Protein AF-A0A8S9J6I0-F1 (afdb_monomer_lite)

pLDDT: mean 76.06, std 12.04, range [51.28, 91.94]

Organism: Brassica cretica (NCBI:txid69181)

Sequence (163 aa):
MEDELRVRLNDHQPSKIFPVKPKSTPKPLSKPETPDSRYWSSFKPHSIPNLVSSISAVAFSPIHPHSFAVAHSTTVSLFSSNTLTASRRFSFKDVVSSVSFRSDGAIGLSLGVLNLAIVIPQMVVSLGAGQFDSWFGGGNLPGFVVGAIAAAISGVVAITVLP

Radius of gyration: 38.57 Å; chains: 1; bounding box: 70×35×134 Å

Secondary structure (DSSP, 8-state):
-HHHHHHHHHS--------PPPP-PPPPSS----HHHHHHHHPPP-PPTT--S-EEEEEE-SSTT--EEEEETTEEEEE-TTT--EEEEEE-SS---EEEE-TTSPEEEE--HHHHHHHHHHHHHHHHHHHHHHHHTTSSHHHHHHHHHHHHHHHHHHHHH--

Structure (mmCIF, N/CA/C/O backbone):
data_AF-A0A8S9J6I0-F1
#
_entry.id   AF-A0A8S9J6I0-F1
#
loop_
_atom_site.group_PDB
_atom_site.id
_atom_site.type_symbol
_atom_site.label_atom_id
_atom_site.label_alt_id
_atom_site.label_comp_id
_atom_site.label_asym_id
_atom_site.label_entity_id
_atom_site.label_seq_id
_atom_site.pdbx_PDB_ins_code
_atom_site.Cartn_x
_atom_site.Cartn_y
_atom_site.Cartn_z
_atom_site.occupancy
_atom_site.B_iso_or_equiv
_atom_site.auth_seq_id
_atom_site.auth_comp_id
_atom_site.auth_asym_id
_atom_site.auth_atom_id
_atom_site.pdbx_PDB_model_num
ATOM 1 N N . MET A 1 1 ? -43.073 6.752 74.511 1.00 60.06 1 MET A N 1
ATOM 2 C CA . MET A 1 1 ? -43.844 6.494 73.262 1.00 60.06 1 MET A CA 1
ATOM 3 C C . MET A 1 1 ? -42.986 6.775 72.023 1.00 60.06 1 MET A C 1
ATOM 5 O O . MET A 1 1 ? -43.210 6.191 70.970 1.00 60.06 1 MET A O 1
ATOM 9 N N . GLU A 1 2 ? -41.956 7.612 72.160 1.00 62.38 2 GLU A N 1
ATOM 10 C CA . GLU A 1 2 ? -40.991 7.958 71.108 1.00 62.38 2 GLU A CA 1
ATOM 11 C C . GLU A 1 2 ? -40.064 6.817 70.653 1.00 62.38 2 GLU A C 1
ATOM 13 O O . GLU A 1 2 ? -39.687 6.783 69.483 1.00 62.38 2 GLU A O 1
ATOM 18 N N . ASP A 1 3 ? -39.720 5.861 71.519 1.00 61.09 3 ASP A N 1
ATOM 19 C CA . ASP A 1 3 ? -38.789 4.786 71.138 1.00 61.09 3 ASP A CA 1
ATOM 20 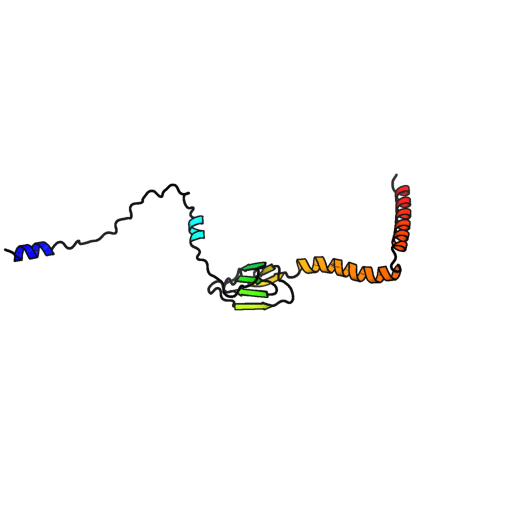C C . ASP A 1 3 ? -39.434 3.712 70.250 1.00 61.09 3 ASP A C 1
ATOM 22 O O . ASP A 1 3 ? -38.767 3.133 69.396 1.00 61.09 3 ASP A O 1
ATOM 26 N N . GLU A 1 4 ? -40.751 3.516 70.351 1.00 62.62 4 GLU A N 1
ATOM 27 C CA . GLU A 1 4 ? -41.489 2.616 69.457 1.00 62.62 4 GLU A CA 1
ATOM 28 C C . GLU A 1 4 ? -41.617 3.213 68.043 1.00 62.62 4 GLU A C 1
ATOM 30 O O . GLU A 1 4 ? -41.491 2.506 67.042 1.00 62.62 4 GLU A O 1
ATOM 35 N N . LEU A 1 5 ? -41.769 4.540 67.947 1.00 60.53 5 LEU A N 1
ATOM 36 C CA . LEU A 1 5 ? -41.792 5.265 66.671 1.00 60.53 5 LEU A CA 1
ATOM 37 C C . LEU A 1 5 ? -40.426 5.247 65.967 1.00 60.53 5 LEU A C 1
ATOM 39 O O . LEU A 1 5 ? -40.372 5.190 64.738 1.00 60.53 5 LEU A O 1
ATOM 43 N N . ARG A 1 6 ? -39.322 5.234 66.726 1.00 60.72 6 ARG A N 1
ATOM 44 C CA . ARG A 1 6 ? -37.958 5.118 66.179 1.00 60.72 6 ARG A CA 1
ATOM 45 C C . ARG A 1 6 ? -37.671 3.742 65.579 1.00 60.72 6 ARG A C 1
ATOM 47 O O . ARG A 1 6 ? -36.999 3.670 64.554 1.00 60.72 6 ARG A O 1
ATOM 54 N N . VAL A 1 7 ? -38.209 2.671 66.166 1.00 61.06 7 VAL A N 1
ATOM 55 C CA . VAL A 1 7 ? -38.071 1.302 65.632 1.00 61.06 7 VAL A CA 1
ATOM 56 C C . VAL A 1 7 ? -38.845 1.151 64.318 1.00 61.06 7 VAL A C 1
ATOM 58 O O . VAL A 1 7 ? -38.299 0.658 63.335 1.00 61.06 7 VAL A O 1
ATOM 61 N N . ARG A 1 8 ? -40.077 1.678 64.244 1.00 58.12 8 ARG A N 1
ATOM 62 C CA . ARG A 1 8 ? -40.915 1.605 63.029 1.00 58.12 8 ARG A CA 1
ATOM 63 C C . ARG A 1 8 ? -40.351 2.382 61.836 1.00 58.12 8 ARG A C 1
ATOM 65 O O . ARG A 1 8 ? -40.623 2.010 60.696 1.00 58.12 8 ARG A O 1
ATOM 72 N N . LEU A 1 9 ? -39.574 3.439 62.083 1.00 59.88 9 LEU A N 1
ATOM 73 C CA . LEU A 1 9 ? -38.958 4.246 61.025 1.00 59.88 9 LEU A CA 1
ATOM 74 C C . LEU A 1 9 ? -37.734 3.559 60.387 1.00 59.88 9 LEU A C 1
ATOM 76 O O . LEU A 1 9 ? -37.388 3.873 59.251 1.00 59.88 9 LEU A O 1
ATOM 80 N N . ASN A 1 10 ? -37.095 2.614 61.086 1.00 58.09 10 ASN A N 1
ATOM 81 C CA . ASN A 1 10 ? -35.843 1.993 60.639 1.00 58.09 10 ASN A CA 1
ATOM 82 C C . ASN A 1 10 ? -36.027 0.659 59.886 1.00 58.09 10 ASN A C 1
ATOM 84 O O . ASN A 1 10 ? -35.068 0.150 59.310 1.00 58.09 10 ASN A O 1
ATOM 88 N N . ASP A 1 11 ? -37.247 0.114 59.844 1.00 58.25 11 ASP A N 1
ATOM 89 C CA . ASP A 1 11 ? -37.539 -1.217 59.282 1.00 58.25 11 ASP A CA 1
ATOM 90 C C . ASP A 1 11 ? -37.826 -1.244 57.768 1.00 58.25 11 ASP A C 1
ATOM 92 O O . ASP A 1 11 ? -37.974 -2.313 57.178 1.00 58.25 11 ASP A O 1
ATOM 96 N N . HIS A 1 12 ? -37.886 -0.092 57.095 1.00 58.50 12 HIS A N 1
ATOM 97 C CA . HIS A 1 12 ? -38.171 -0.030 55.655 1.00 58.50 12 HIS A CA 1
ATOM 98 C C . HIS A 1 12 ? -36.922 0.330 54.845 1.00 58.50 12 HIS A C 1
ATOM 100 O O . HIS A 1 12 ? -36.876 1.339 54.145 1.00 58.50 12 HIS A O 1
ATOM 106 N N . GLN A 1 13 ? -35.893 -0.517 54.920 1.00 62.72 13 GLN A N 1
ATOM 107 C CA . GLN A 1 13 ? -34.810 -0.494 53.936 1.00 62.72 13 GLN A CA 1
ATOM 108 C C . GLN A 1 13 ?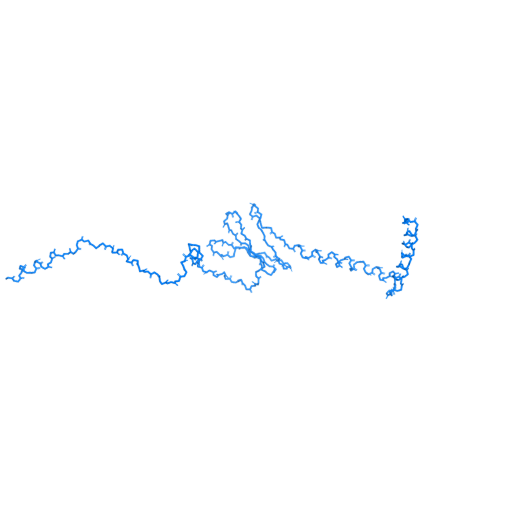 -35.334 -1.065 52.604 1.00 62.72 13 GLN A C 1
ATOM 110 O O . GLN A 1 13 ? -35.780 -2.216 52.577 1.00 62.72 13 GLN A O 1
ATOM 115 N N . PRO A 1 14 ? -35.311 -0.308 51.489 1.00 61.50 14 PRO A N 1
ATOM 116 C CA . PRO A 1 14 ? -35.784 -0.795 50.196 1.00 61.50 14 PRO A CA 1
ATOM 117 C C . PRO A 1 14 ? -34.921 -1.980 49.743 1.00 61.50 14 PRO A C 1
ATOM 119 O O . PRO A 1 14 ? -33.766 -1.831 49.352 1.00 61.50 14 PRO A O 1
ATOM 122 N N . SER A 1 15 ? -35.487 -3.184 49.815 1.00 66.81 15 SER A N 1
ATOM 123 C CA . SER A 1 15 ? -34.740 -4.446 49.814 1.00 66.81 15 SER A CA 1
ATOM 124 C C . SER A 1 15 ? -34.320 -4.969 48.439 1.00 66.81 15 SER A C 1
ATOM 126 O O . SER A 1 15 ? -33.809 -6.083 48.358 1.00 66.81 15 SER A O 1
ATOM 128 N N . LYS A 1 16 ? -34.486 -4.197 47.358 1.00 67.38 16 LYS A N 1
ATOM 129 C CA . LYS A 1 16 ? -33.889 -4.456 46.034 1.00 67.38 16 LYS A CA 1
ATOM 130 C C . LYS A 1 16 ? -34.104 -3.255 45.116 1.00 67.38 16 LYS A C 1
ATOM 132 O O . LYS A 1 16 ? -35.234 -2.913 44.779 1.00 67.38 16 LYS A O 1
ATOM 137 N N . ILE A 1 17 ? -33.008 -2.651 44.668 1.00 78.25 17 ILE A N 1
ATOM 138 C CA . ILE A 1 17 ? -33.014 -1.637 43.612 1.00 78.25 17 ILE A CA 1
ATOM 139 C C . ILE A 1 17 ? -32.885 -2.383 42.286 1.00 78.25 17 ILE A C 1
ATOM 141 O O . ILE A 1 17 ? -31.828 -2.927 41.970 1.00 78.25 17 ILE A O 1
ATOM 145 N N . PHE A 1 18 ? -33.971 -2.447 41.519 1.00 78.81 18 PHE A N 1
ATOM 146 C CA . PHE A 1 18 ? -33.933 -2.998 40.169 1.00 78.81 18 PHE A CA 1
ATOM 147 C C . PHE A 1 18 ? -33.597 -1.881 39.177 1.00 78.81 18 PHE A C 1
ATOM 149 O O . PHE A 1 18 ? -34.225 -0.820 39.235 1.00 78.81 18 PHE A O 1
ATOM 156 N N . PRO A 1 19 ? -32.644 -2.084 38.250 1.00 80.69 19 PRO A N 1
ATOM 157 C CA . PRO A 1 19 ? -32.372 -1.095 37.220 1.00 80.69 19 PRO A CA 1
ATOM 158 C C . PRO A 1 19 ? -33.618 -0.938 36.344 1.00 80.69 19 PRO A C 1
ATOM 160 O O . PRO A 1 19 ? -34.053 -1.870 35.664 1.00 80.69 19 PRO A O 1
ATOM 163 N N . VAL A 1 20 ? -34.212 0.253 36.379 1.00 79.62 20 VAL A N 1
ATOM 164 C CA . VAL A 1 20 ? -35.334 0.601 35.509 1.00 79.62 20 VAL A CA 1
ATOM 165 C C . VAL A 1 20 ? -34.813 0.619 34.078 1.00 79.62 20 VAL A C 1
ATOM 167 O O . VAL A 1 20 ? -33.870 1.347 33.763 1.00 79.62 20 VAL A O 1
ATOM 170 N N . LYS A 1 21 ? -35.409 -0.198 33.201 1.00 79.75 21 LYS A N 1
ATOM 171 C CA . LYS A 1 21 ? -35.056 -0.185 31.779 1.00 79.75 21 LYS A CA 1
ATOM 172 C C . LYS A 1 21 ? -35.288 1.230 31.234 1.00 79.75 21 LYS A C 1
ATOM 174 O O . LYS A 1 21 ? -36.393 1.751 31.408 1.00 79.75 21 LYS A O 1
ATOM 179 N N . PRO A 1 22 ? -34.291 1.847 30.577 1.00 75.44 22 PRO A N 1
ATOM 180 C CA . PRO A 1 22 ? -34.459 3.165 29.990 1.00 75.44 22 PRO A CA 1
ATOM 181 C C . PRO A 1 22 ? -35.653 3.149 29.038 1.00 75.44 22 PRO A C 1
ATOM 183 O O . PRO A 1 22 ? -35.737 2.306 28.141 1.00 75.44 22 PRO A O 1
ATOM 186 N N . LYS A 1 23 ? -36.599 4.062 29.252 1.00 68.50 23 LYS A N 1
ATOM 187 C CA . LYS A 1 23 ? -37.762 4.226 28.379 1.00 68.50 23 LYS A CA 1
ATOM 188 C C . LYS A 1 23 ? -37.255 4.656 27.000 1.00 68.50 23 LYS A C 1
ATOM 190 O O . LYS A 1 23 ? -36.593 5.686 26.901 1.00 68.50 23 LYS A O 1
ATOM 195 N N . SER A 1 24 ? -37.526 3.875 25.950 1.00 60.84 24 SER A N 1
ATOM 196 C CA . SER A 1 24 ? -37.103 4.230 24.592 1.00 60.84 24 SER A CA 1
ATOM 197 C C . SER A 1 24 ? -37.873 5.467 24.141 1.00 60.84 24 SER A C 1
ATOM 199 O O . SER A 1 24 ? -39.073 5.402 23.869 1.00 60.84 24 SER A O 1
ATOM 201 N N . THR A 1 25 ? -37.206 6.611 24.102 1.00 70.19 25 THR A N 1
ATOM 202 C CA . THR A 1 25 ? -37.773 7.822 23.520 1.00 70.19 25 THR A CA 1
ATOM 203 C C . THR A 1 25 ? -37.726 7.709 21.993 1.00 70.19 25 THR A C 1
ATOM 205 O O . THR A 1 25 ? -36.762 7.161 21.448 1.00 70.19 25 THR A O 1
ATOM 208 N N . PRO A 1 26 ? -38.761 8.177 21.274 1.00 56.03 26 PRO A N 1
ATOM 209 C CA . PRO A 1 26 ? -38.724 8.216 19.819 1.00 56.03 26 PRO A CA 1
ATOM 210 C C . PRO A 1 26 ? -37.563 9.118 19.387 1.00 56.03 26 PRO A C 1
ATOM 212 O O . PRO A 1 26 ? -37.515 10.298 19.737 1.00 56.03 26 PRO A O 1
ATOM 215 N N . LYS A 1 27 ? -36.592 8.542 18.669 1.00 60.81 27 LYS A N 1
ATOM 216 C CA . LYS A 1 27 ? -35.483 9.297 18.076 1.00 60.81 27 LYS A CA 1
ATOM 217 C C . LYS A 1 27 ? -36.116 10.308 17.100 1.00 60.81 27 LYS A C 1
ATOM 219 O O . LYS A 1 27 ? -36.978 9.896 16.319 1.00 60.81 27 LYS A O 1
ATOM 224 N N . PRO A 1 28 ? -35.767 11.609 17.156 1.00 60.91 28 PRO A N 1
ATOM 225 C CA . PRO A 1 28 ? -36.266 12.588 16.191 1.00 60.91 28 PRO A CA 1
ATOM 226 C C . PRO A 1 28 ? -35.952 12.106 14.774 1.00 60.91 28 PRO A C 1
ATOM 228 O O . PRO A 1 28 ? -35.016 11.327 14.605 1.00 60.91 28 PRO A O 1
ATOM 231 N N . LEU A 1 29 ? -36.741 12.553 13.792 1.00 61.25 29 LEU A N 1
ATOM 232 C CA . LEU A 1 29 ? -36.704 12.186 12.370 1.00 61.25 29 LEU A CA 1
ATOM 233 C C . LEU A 1 29 ? -35.356 12.543 11.702 1.00 61.25 29 LEU A C 1
ATOM 235 O O . LEU A 1 29 ? -35.273 13.369 10.802 1.00 61.25 29 LEU A O 1
ATOM 239 N N . SER A 1 30 ? -34.270 11.949 12.171 1.00 65.62 30 SER A N 1
ATOM 240 C CA . SER A 1 30 ? -32.989 11.859 11.504 1.00 65.62 30 SER A CA 1
ATOM 241 C C . SER A 1 30 ? -32.895 10.454 10.932 1.00 65.62 30 SER A C 1
ATOM 243 O O . SER A 1 30 ? -33.401 9.487 11.509 1.00 65.62 30 SER A O 1
ATOM 245 N N . LYS A 1 31 ? -32.321 10.367 9.732 1.00 69.88 31 LYS A N 1
ATOM 246 C CA . LYS A 1 31 ? -32.167 9.134 8.955 1.00 69.88 31 LYS A CA 1
ATOM 247 C C . LYS A 1 31 ? -31.789 7.974 9.894 1.00 69.88 31 LYS A C 1
ATOM 249 O O . LYS A 1 31 ? -30.831 8.140 10.653 1.00 69.88 31 LYS A O 1
ATOM 254 N N . PRO A 1 32 ? -32.521 6.843 9.891 1.00 68.56 32 PRO A N 1
ATOM 255 C CA . PRO A 1 32 ? -32.168 5.711 10.735 1.00 68.56 32 PRO A CA 1
ATOM 256 C C . PRO A 1 32 ? -30.711 5.334 10.460 1.00 68.56 32 PRO A C 1
ATOM 258 O O . PRO A 1 32 ? -30.323 5.068 9.324 1.00 68.56 32 PRO A O 1
ATOM 261 N N . GLU A 1 33 ? -29.893 5.419 11.504 1.00 75.81 33 GLU A N 1
ATOM 262 C CA . GLU A 1 33 ? -28.463 5.140 11.452 1.00 75.81 33 GLU A CA 1
ATOM 263 C C . GLU A 1 33 ? -28.281 3.667 11.093 1.00 75.81 33 GLU A C 1
ATOM 265 O O . GLU A 1 33 ? -28.725 2.782 11.830 1.00 75.81 33 GLU A O 1
ATOM 270 N N . THR A 1 34 ? -27.685 3.401 9.933 1.00 88.12 34 THR A N 1
ATOM 271 C CA . THR A 1 34 ? -27.439 2.030 9.492 1.00 88.12 34 THR A CA 1
ATOM 272 C C . THR A 1 34 ? -26.423 1.363 10.424 1.00 88.12 34 THR A C 1
ATOM 274 O O . THR A 1 34 ? -25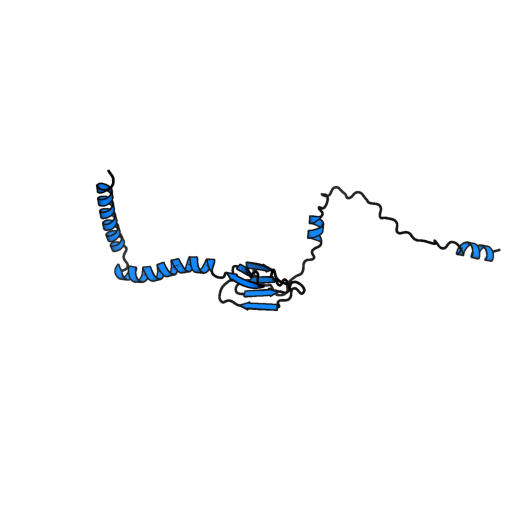.556 2.049 10.981 1.00 88.12 34 THR A O 1
ATOM 277 N N . PRO A 1 35 ? -26.488 0.031 10.605 1.00 89.56 35 PRO A N 1
ATOM 278 C CA . PRO A 1 35 ? -25.481 -0.696 11.379 1.00 89.56 35 PRO A CA 1
ATOM 279 C C . PRO A 1 35 ? -24.055 -0.406 10.884 1.00 89.56 35 PRO A C 1
ATOM 281 O O . PRO A 1 35 ? -23.152 -0.234 11.700 1.00 89.56 35 PRO A O 1
ATOM 284 N N . ASP A 1 36 ? -23.877 -0.227 9.573 1.00 87.56 36 ASP A N 1
ATOM 285 C CA . ASP A 1 36 ? -22.595 0.150 8.974 1.00 87.56 36 ASP A CA 1
ATOM 286 C C . ASP A 1 36 ? -22.149 1.557 9.377 1.00 87.56 36 ASP A C 1
ATOM 288 O O . ASP A 1 36 ? -20.988 1.754 9.721 1.00 87.56 36 ASP A O 1
ATOM 292 N N . SER A 1 37 ? -23.053 2.545 9.400 1.00 87.81 37 SER A N 1
ATOM 293 C CA . SER A 1 37 ? -22.716 3.903 9.852 1.00 87.81 37 SER A CA 1
ATOM 294 C C . SER A 1 37 ? -22.217 3.891 11.294 1.00 87.81 37 SER A C 1
ATOM 296 O O . SER A 1 37 ? -21.232 4.559 11.613 1.00 87.81 37 SER A O 1
ATOM 298 N N . ARG A 1 38 ? -22.859 3.095 12.157 1.00 89.56 38 ARG A N 1
ATOM 299 C CA . ARG A 1 38 ? -22.412 2.919 13.539 1.00 89.56 38 ARG A CA 1
ATOM 300 C C . ARG A 1 38 ? -21.037 2.254 13.591 1.00 89.56 38 ARG A C 1
ATOM 302 O O . ARG A 1 38 ? -20.166 2.729 14.318 1.00 89.56 38 ARG A O 1
ATOM 309 N N . TYR A 1 39 ? -20.828 1.197 12.806 1.00 91.75 39 TYR A N 1
ATOM 310 C CA . TYR A 1 39 ? -19.547 0.496 12.709 1.00 91.75 39 TYR A CA 1
ATOM 311 C C . TYR A 1 39 ? -18.413 1.437 12.277 1.00 91.75 39 TYR A C 1
ATOM 313 O O . TYR A 1 39 ? -17.427 1.572 13.001 1.00 91.75 39 TYR A O 1
ATOM 321 N N . TRP A 1 40 ? -18.584 2.174 11.176 1.00 90.31 40 TRP A N 1
ATOM 322 C CA . TRP A 1 40 ? -17.580 3.124 10.686 1.00 90.31 40 TRP A CA 1
ATOM 323 C C . TRP A 1 40 ? -17.327 4.281 11.661 1.00 90.31 40 TRP A C 1
ATOM 325 O O . TRP A 1 40 ? -16.192 4.727 11.807 1.00 90.31 40 TRP A O 1
ATOM 335 N N . SER A 1 41 ? -18.355 4.729 12.390 1.00 86.81 41 SER A N 1
ATOM 336 C CA . SER A 1 41 ? -18.198 5.770 13.417 1.00 86.81 41 SER A CA 1
ATOM 337 C C . SER A 1 41 ? -17.482 5.291 14.685 1.00 86.81 41 SER A C 1
ATOM 339 O O . SER A 1 41 ? -17.003 6.109 15.468 1.00 86.81 41 SER A O 1
ATOM 341 N N . SER A 1 42 ? -17.393 3.974 14.902 1.00 90.94 42 SER A N 1
ATOM 342 C CA . SER A 1 42 ? -16.715 3.407 16.073 1.00 90.94 42 SER A CA 1
ATOM 343 C C . SER A 1 42 ? -15.186 3.466 15.971 1.00 90.94 42 SER A C 1
ATOM 345 O O . SER A 1 42 ? -14.499 3.401 16.996 1.00 90.94 42 SER A O 1
ATOM 347 N N . PHE A 1 43 ? -14.642 3.626 14.759 1.00 89.75 43 PHE A N 1
ATOM 348 C CA . PHE A 1 43 ? -13.203 3.746 14.551 1.00 89.75 43 PHE A CA 1
ATOM 349 C C . PHE A 1 43 ? -12.692 5.087 15.071 1.00 89.75 43 PHE A C 1
ATOM 351 O O . PHE A 1 43 ? -13.095 6.157 14.619 1.00 89.75 43 PHE A O 1
ATOM 358 N N . LYS A 1 44 ? -11.749 5.027 16.012 1.00 89.06 44 LYS A N 1
ATOM 359 C CA . LYS A 1 44 ? -11.079 6.219 16.532 1.00 89.06 44 LYS A CA 1
ATOM 360 C C . LYS A 1 44 ? -9.906 6.601 15.621 1.00 89.06 44 LYS A C 1
ATOM 362 O O . LYS A 1 44 ? -9.113 5.719 15.277 1.00 89.06 44 LYS A O 1
ATOM 367 N N . PRO A 1 45 ? -9.752 7.884 15.257 1.00 82.25 45 PRO A N 1
ATOM 368 C CA . PRO A 1 45 ? -8.607 8.332 14.477 1.00 82.25 45 PRO A CA 1
ATOM 369 C C . PRO A 1 45 ? -7.329 8.234 15.319 1.00 82.25 45 PRO A C 1
ATOM 371 O O . PRO A 1 45 ? -7.274 8.738 16.440 1.00 82.25 45 PRO A O 1
ATOM 374 N N . HIS A 1 46 ? -6.298 7.598 14.766 1.00 81.88 46 HIS A N 1
ATOM 375 C CA . HIS A 1 46 ? -4.962 7.529 15.357 1.00 81.88 46 HIS A CA 1
ATOM 376 C C . HIS A 1 46 ? -3.975 8.200 14.402 1.00 81.88 46 HIS A C 1
ATOM 378 O O . HIS A 1 46 ? -3.928 7.860 13.221 1.00 81.88 46 HIS A O 1
ATOM 384 N N . SER A 1 47 ? -3.204 9.168 14.901 1.00 78.44 47 SER A N 1
ATOM 385 C CA . SER A 1 47 ? -2.192 9.861 14.099 1.00 78.44 47 SER A CA 1
ATOM 386 C C . SER A 1 47 ? -0.871 9.101 14.150 1.00 78.44 47 SER A C 1
ATOM 388 O O . SER A 1 47 ? -0.380 8.779 15.233 1.00 78.44 47 SER A O 1
ATOM 390 N N . ILE A 1 48 ? -0.293 8.824 12.981 1.00 78.62 48 ILE A N 1
ATOM 391 C CA . ILE A 1 48 ? 1.034 8.219 12.873 1.00 78.62 48 ILE A CA 1
ATOM 392 C C . ILE A 1 48 ? 2.068 9.356 12.908 1.00 78.62 48 ILE A C 1
ATOM 394 O O . ILE A 1 48 ? 2.068 10.206 12.012 1.00 78.62 48 ILE A O 1
ATOM 398 N N . PRO A 1 49 ? 2.957 9.407 13.916 1.00 69.06 49 PRO A N 1
ATOM 399 C CA . PRO A 1 49 ? 3.917 10.495 14.038 1.00 69.06 49 PRO A CA 1
ATOM 400 C C . PRO A 1 49 ? 4.944 10.465 12.893 1.00 69.06 49 PRO A C 1
ATOM 402 O O . PRO A 1 49 ? 5.427 9.402 12.502 1.00 69.06 49 PRO A O 1
ATOM 405 N N . ASN A 1 50 ? 5.336 11.651 12.411 1.00 67.19 50 ASN A N 1
ATOM 406 C CA . ASN A 1 50 ? 6.397 11.885 11.413 1.00 67.19 50 ASN A CA 1
ATOM 407 C C . ASN A 1 50 ? 6.103 11.470 9.959 1.00 67.19 50 ASN A C 1
ATOM 409 O O . ASN A 1 50 ? 7.034 11.315 9.166 1.00 67.19 50 ASN A O 1
ATOM 413 N N . LEU A 1 51 ? 4.837 11.339 9.564 1.00 68.00 51 LEU A N 1
ATOM 414 C CA . LEU A 1 51 ? 4.471 11.145 8.159 1.00 68.00 51 LEU A CA 1
ATOM 415 C C . LEU A 1 51 ? 4.256 12.509 7.479 1.00 68.00 51 LEU A C 1
ATOM 417 O O . LEU A 1 51 ? 3.136 12.961 7.290 1.00 68.00 51 LEU A O 1
ATOM 421 N N . VAL A 1 52 ? 5.358 13.208 7.189 1.00 63.53 52 VAL A N 1
ATOM 422 C CA . VAL A 1 52 ? 5.347 14.618 6.725 1.00 63.53 52 VAL A CA 1
ATOM 423 C C . VAL A 1 52 ? 5.230 14.755 5.199 1.00 63.53 52 VAL A C 1
ATOM 425 O O . VAL A 1 52 ? 5.267 15.856 4.662 1.00 63.53 52 VAL A O 1
ATOM 428 N N . SER A 1 53 ? 5.136 13.640 4.475 1.00 75.31 53 SER A N 1
ATOM 429 C CA . SER A 1 53 ? 5.189 13.613 3.010 1.00 75.31 53 SER A CA 1
ATOM 430 C C . SER A 1 53 ? 3.937 12.992 2.406 1.00 75.31 53 SER A C 1
ATOM 432 O O . SER A 1 53 ? 3.223 12.235 3.062 1.00 75.31 53 SER A O 1
ATOM 434 N N . SER A 1 54 ? 3.684 13.328 1.138 1.00 82.81 54 SER A N 1
ATOM 435 C CA . SER A 1 54 ? 2.589 12.749 0.362 1.00 82.81 54 SER A CA 1
ATOM 436 C C . SER A 1 54 ? 2.741 11.229 0.276 1.00 82.81 54 SER A C 1
ATOM 438 O O . SER A 1 54 ? 3.800 10.721 -0.108 1.00 82.81 54 SER A O 1
ATOM 440 N N . ILE A 1 55 ? 1.679 10.517 0.649 1.00 87.44 55 ILE A N 1
ATOM 441 C CA . ILE A 1 55 ? 1.609 9.058 0.600 1.00 87.44 55 ILE A CA 1
ATOM 442 C C . ILE A 1 55 ? 1.168 8.667 -0.807 1.00 87.44 55 ILE A C 1
ATOM 444 O O . ILE A 1 55 ? 0.075 9.031 -1.235 1.00 87.44 55 ILE A O 1
ATOM 448 N N . SER A 1 56 ? 2.008 7.922 -1.520 1.00 87.62 56 SER A N 1
ATOM 449 C CA . SER A 1 56 ? 1.697 7.443 -2.869 1.00 87.62 56 SER A CA 1
ATOM 450 C C . SER A 1 56 ? 0.918 6.132 -2.844 1.00 87.62 56 SER A C 1
ATOM 452 O O . SER A 1 56 ? -0.010 5.949 -3.627 1.00 87.62 56 SER A O 1
ATOM 454 N N . ALA A 1 57 ? 1.268 5.225 -1.929 1.00 87.19 57 ALA A N 1
ATOM 455 C CA . ALA A 1 57 ? 0.625 3.924 -1.817 1.00 87.19 57 ALA A CA 1
ATOM 456 C C . ALA A 1 57 ? 0.741 3.337 -0.405 1.00 87.19 57 ALA A C 1
ATOM 458 O O . ALA A 1 57 ? 1.721 3.559 0.310 1.00 87.19 57 ALA A O 1
ATOM 459 N N . VAL A 1 58 ? -0.255 2.533 -0.030 1.00 89.81 58 VAL A N 1
ATOM 460 C CA . VAL A 1 58 ? -0.280 1.753 1.213 1.00 89.81 58 VAL A CA 1
ATOM 461 C C . VAL A 1 58 ? -0.604 0.305 0.869 1.00 89.81 58 VAL A C 1
ATOM 463 O O . VAL A 1 58 ? -1.501 0.047 0.070 1.00 89.81 58 VAL A O 1
ATOM 466 N N . ALA A 1 59 ? 0.108 -0.637 1.480 1.00 90.81 59 ALA A N 1
ATOM 467 C CA . ALA A 1 59 ? -0.167 -2.062 1.345 1.00 90.81 59 ALA A CA 1
ATOM 468 C C . ALA A 1 59 ? -0.161 -2.744 2.713 1.00 90.81 59 ALA A C 1
ATOM 470 O O . ALA A 1 59 ? 0.564 -2.324 3.614 1.00 90.81 59 ALA A O 1
ATOM 471 N N . PHE A 1 60 ? -0.938 -3.814 2.855 1.00 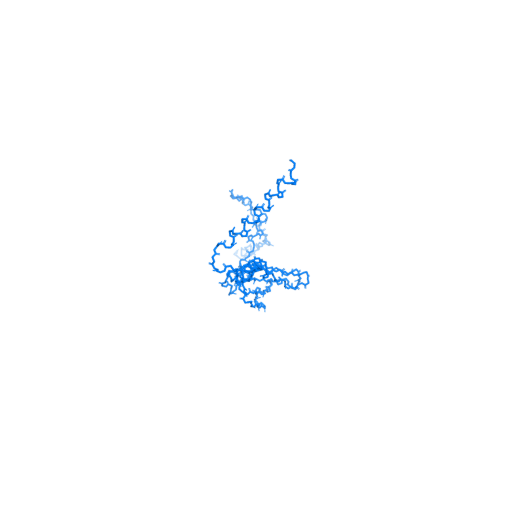91.19 60 PHE A N 1
ATOM 472 C CA . PHE A 1 60 ? -1.048 -4.595 4.086 1.00 91.19 60 PHE A CA 1
ATOM 473 C C . PHE A 1 60 ? -0.505 -6.004 3.870 1.00 91.19 60 PHE A C 1
ATOM 475 O O . PHE A 1 60 ? -0.761 -6.619 2.83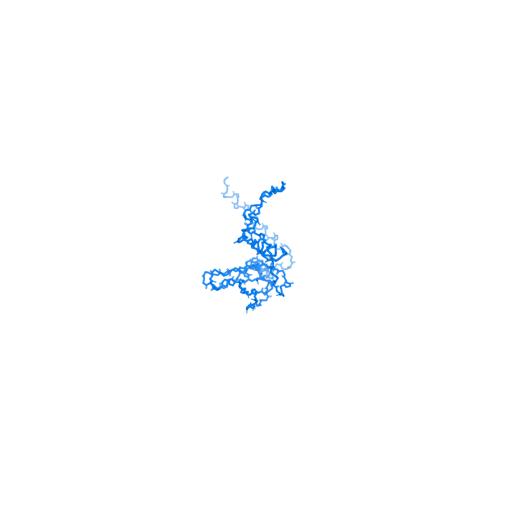4 1.00 91.19 60 PHE A O 1
ATOM 482 N N . SER A 1 61 ? 0.234 -6.518 4.851 1.00 90.19 61 SER A N 1
ATOM 483 C CA . SER A 1 61 ? 0.719 -7.893 4.837 1.00 90.19 61 SER A CA 1
ATOM 484 C C . SER A 1 61 ? -0.449 -8.866 5.039 1.00 90.19 61 SER A C 1
ATOM 486 O O . SER A 1 61 ? -1.156 -8.766 6.051 1.00 90.19 61 SER A O 1
ATOM 488 N N . PRO A 1 62 ? -0.630 -9.852 4.141 1.00 88.44 62 PRO A N 1
ATOM 489 C CA . PRO A 1 62 ? -1.627 -10.902 4.329 1.00 88.44 62 PRO A CA 1
ATOM 490 C C . PRO A 1 62 ? -1.228 -11.876 5.448 1.00 88.44 62 PRO A C 1
ATOM 492 O O . PRO A 1 62 ? -2.085 -12.561 6.000 1.00 88.44 62 PRO A O 1
ATOM 495 N N . ILE A 1 63 ? 0.059 -11.922 5.811 1.00 89.06 63 ILE A N 1
ATOM 496 C CA . ILE A 1 63 ? 0.590 -12.797 6.859 1.00 89.06 63 ILE A CA 1
ATOM 497 C C . ILE A 1 63 ? 0.706 -12.034 8.181 1.00 89.06 63 ILE A C 1
ATOM 499 O O . ILE A 1 63 ? 1.122 -10.869 8.213 1.00 89.06 63 ILE A O 1
ATOM 503 N N . HIS A 1 64 ? 0.376 -12.718 9.279 1.00 84.69 64 HIS A N 1
ATOM 504 C CA . HIS A 1 64 ? 0.650 -12.267 10.641 1.00 84.69 64 HIS A CA 1
ATOM 505 C C . HIS A 1 64 ? 2.139 -11.879 10.795 1.00 84.69 64 HIS A C 1
ATOM 507 O O . HIS A 1 64 ? 3.005 -12.668 10.420 1.00 84.69 64 HIS A O 1
ATOM 513 N N . PRO A 1 65 ? 2.481 -10.692 11.327 1.00 86.56 65 PRO A N 1
ATOM 514 C CA . PRO A 1 65 ? 1.675 -9.839 12.203 1.00 86.56 65 PRO A CA 1
ATOM 515 C C . PRO A 1 65 ? 0.913 -8.691 11.509 1.00 86.56 65 PRO A C 1
ATOM 517 O O . PRO A 1 65 ? 0.735 -7.643 12.115 1.00 86.56 65 PRO A O 1
ATOM 520 N N . HIS A 1 66 ? 0.463 -8.854 10.257 1.00 87.75 66 HIS A N 1
ATOM 521 C CA . HIS A 1 66 ? -0.345 -7.859 9.519 1.00 87.75 66 HIS A CA 1
ATOM 522 C C . HIS A 1 66 ? 0.263 -6.449 9.467 1.00 87.75 66 HIS A C 1
ATOM 524 O O . HIS A 1 66 ? -0.442 -5.441 9.436 1.00 87.75 66 HIS A O 1
ATOM 530 N N . SER A 1 67 ? 1.591 -6.370 9.418 1.00 90.12 67 SER A N 1
ATOM 531 C CA . SER A 1 67 ? 2.306 -5.117 9.192 1.00 90.12 67 SER A CA 1
ATOM 532 C C . SER A 1 67 ? 1.854 -4.452 7.892 1.00 90.12 67 SER A C 1
ATOM 534 O O . SER A 1 67 ? 1.508 -5.130 6.924 1.00 90.12 67 SER A O 1
ATOM 536 N N . PHE A 1 68 ? 1.907 -3.128 7.836 1.00 90.31 68 PHE A N 1
ATOM 537 C CA . PHE A 1 68 ? 1.543 -2.366 6.647 1.00 90.31 68 PHE A CA 1
ATOM 538 C C . PHE A 1 68 ? 2.705 -1.497 6.182 1.00 90.31 68 PHE A C 1
ATOM 540 O O . PHE A 1 68 ? 3.427 -0.905 6.981 1.00 90.31 68 PHE A O 1
ATOM 547 N N . ALA A 1 69 ? 2.920 -1.452 4.874 1.00 90.12 69 ALA A N 1
ATOM 548 C CA . ALA A 1 69 ? 3.957 -0.655 4.245 1.00 90.12 69 ALA A CA 1
ATOM 549 C C . ALA A 1 69 ? 3.338 0.611 3.655 1.00 90.12 69 ALA A C 1
ATOM 551 O O . ALA A 1 69 ? 2.306 0.556 2.989 1.00 90.12 69 ALA A O 1
ATOM 552 N N . VAL A 1 70 ? 3.993 1.742 3.885 1.00 89.88 70 VAL A N 1
ATOM 553 C CA . VAL A 1 70 ? 3.578 3.061 3.412 1.00 89.88 70 VAL A CA 1
ATOM 554 C C . VAL A 1 70 ? 4.683 3.620 2.529 1.00 89.88 70 VAL A C 1
ATOM 556 O O . VAL A 1 70 ? 5.778 3.932 3.011 1.00 89.88 70 VAL A O 1
ATOM 559 N N . ALA A 1 71 ? 4.394 3.752 1.240 1.00 89.50 71 ALA A N 1
ATOM 560 C CA . ALA A 1 71 ? 5.249 4.424 0.276 1.00 89.50 71 ALA A CA 1
ATOM 561 C C . ALA A 1 71 ? 4.979 5.934 0.306 1.00 89.50 71 ALA A C 1
ATOM 563 O O . ALA A 1 71 ? 3.831 6.377 0.245 1.00 89.50 71 ALA A O 1
ATOM 564 N N . HIS A 1 72 ? 6.043 6.718 0.442 1.00 87.50 72 HIS A N 1
ATOM 565 C CA . HIS A 1 72 ? 5.992 8.174 0.486 1.00 87.50 72 HIS A CA 1
ATOM 566 C C . HIS A 1 72 ? 7.276 8.752 -0.113 1.00 87.50 72 HIS A C 1
ATOM 568 O O . HIS A 1 72 ? 8.383 8.429 0.322 1.00 87.50 72 HIS A O 1
ATOM 574 N N . SER A 1 73 ? 7.135 9.618 -1.121 1.00 85.38 73 SER A N 1
ATOM 575 C CA . SER A 1 73 ? 8.268 10.170 -1.877 1.00 85.38 73 SER A CA 1
ATOM 576 C C . SER A 1 73 ? 9.233 9.055 -2.327 1.00 85.38 73 SER A C 1
ATOM 578 O O . SER A 1 73 ? 8.814 8.117 -2.999 1.00 85.38 73 SER A O 1
ATOM 580 N N . THR A 1 74 ? 10.501 9.101 -1.928 1.00 86.00 74 THR A N 1
ATOM 581 C CA . THR A 1 74 ? 11.534 8.108 -2.255 1.00 86.00 74 THR A CA 1
ATOM 582 C C . THR A 1 74 ? 11.717 7.037 -1.178 1.00 86.00 74 THR A C 1
ATOM 584 O O . THR A 1 74 ? 12.740 6.363 -1.130 1.00 86.00 74 THR A O 1
ATOM 587 N N . THR A 1 75 ? 10.777 6.895 -0.244 1.00 86.19 75 THR A N 1
ATOM 588 C CA . THR A 1 75 ? 10.952 6.058 0.946 1.00 86.19 75 THR A CA 1
ATOM 589 C C . THR A 1 75 ? 9.742 5.161 1.190 1.00 86.19 75 THR A C 1
ATOM 591 O O . THR A 1 75 ? 8.594 5.539 0.970 1.00 86.19 75 THR A O 1
ATOM 594 N N . VAL A 1 76 ? 9.988 3.949 1.687 1.00 88.75 76 VAL A N 1
ATOM 595 C CA . VAL A 1 76 ? 8.947 3.024 2.151 1.00 88.75 76 VAL A CA 1
ATOM 596 C C . VAL A 1 76 ? 9.148 2.763 3.636 1.00 88.75 76 VAL A C 1
ATOM 598 O O . VAL A 1 76 ? 10.188 2.248 4.042 1.00 88.75 76 VAL A O 1
ATOM 601 N N . SER A 1 77 ? 8.153 3.108 4.450 1.00 89.62 77 SER A N 1
ATOM 602 C CA . SER A 1 77 ? 8.147 2.833 5.891 1.00 89.62 77 SER A CA 1
ATOM 603 C C . SER A 1 77 ? 7.206 1.668 6.181 1.00 89.62 77 SER A C 1
ATOM 605 O O . SER A 1 77 ? 6.038 1.700 5.807 1.00 89.62 77 SER A O 1
ATOM 607 N N . LEU A 1 78 ? 7.715 0.643 6.852 1.00 90.12 78 LEU A N 1
ATOM 608 C CA . LEU A 1 78 ? 6.960 -0.492 7.361 1.00 90.12 78 LEU A CA 1
ATOM 609 C C . LEU A 1 78 ? 6.504 -0.191 8.785 1.00 90.12 78 LEU A C 1
ATOM 611 O O . LEU A 1 78 ? 7.331 0.101 9.649 1.00 90.12 78 LEU A O 1
ATOM 615 N N . PHE A 1 79 ? 5.211 -0.319 9.030 1.00 89.81 79 PHE A N 1
ATOM 616 C CA . PHE A 1 79 ? 4.571 -0.103 10.316 1.00 89.81 79 PHE A CA 1
ATOM 617 C C . PHE A 1 79 ? 3.950 -1.395 10.840 1.00 89.81 79 PHE A C 1
ATOM 619 O O . PHE A 1 79 ? 3.459 -2.226 10.075 1.00 89.81 79 PHE A O 1
ATOM 626 N N . SER A 1 80 ? 3.960 -1.556 12.159 1.00 88.88 80 SER A N 1
ATOM 627 C CA . SER A 1 80 ? 3.217 -2.623 12.836 1.00 88.88 80 SER A CA 1
ATOM 628 C C . SER A 1 80 ? 1.741 -2.238 12.976 1.00 88.88 80 SER A C 1
ATOM 630 O O . SER A 1 80 ? 1.446 -1.095 13.325 1.00 88.88 80 SER A O 1
ATOM 632 N N . SER A 1 81 ? 0.808 -3.168 12.753 1.00 87.31 81 SER A N 1
ATOM 633 C CA . SER A 1 81 ? -0.635 -2.904 12.900 1.00 87.31 81 SER A CA 1
ATOM 634 C C . SER A 1 81 ? -1.044 -2.607 14.342 1.00 87.31 81 SER A C 1
ATOM 636 O O . SER A 1 81 ? -1.954 -1.819 14.571 1.00 87.31 81 SER A O 1
ATOM 638 N N . ASN A 1 82 ? -0.374 -3.231 15.315 1.00 85.81 82 ASN A N 1
ATOM 639 C CA . ASN A 1 82 ? -0.799 -3.182 16.716 1.00 85.81 82 ASN A CA 1
ATOM 640 C C . ASN A 1 82 ? -0.323 -1.909 17.415 1.00 85.81 82 ASN A C 1
ATOM 642 O O . ASN A 1 82 ? -1.047 -1.330 18.218 1.00 85.81 82 ASN A O 1
ATOM 646 N N . THR A 1 83 ? 0.907 -1.486 17.126 1.00 86.44 83 THR A N 1
ATOM 647 C CA . THR A 1 83 ? 1.540 -0.331 17.777 1.00 86.44 83 THR A CA 1
ATOM 648 C C . THR A 1 83 ? 1.563 0.910 16.892 1.00 86.44 83 THR A C 1
ATOM 650 O O . THR A 1 83 ? 1.891 1.984 17.385 1.00 86.44 83 THR A O 1
ATOM 653 N N . LEU A 1 84 ? 1.258 0.780 15.593 1.00 84.69 84 LEU A N 1
ATOM 654 C CA . LEU A 1 84 ? 1.372 1.845 14.584 1.00 84.69 84 LEU A CA 1
ATOM 655 C C . LEU A 1 84 ? 2.768 2.497 14.540 1.00 84.69 84 LEU A C 1
ATOM 657 O O . LEU A 1 84 ? 2.937 3.614 14.053 1.00 84.69 84 LEU A O 1
ATOM 661 N N . THR A 1 85 ? 3.789 1.795 15.039 1.00 86.06 85 THR A N 1
ATOM 662 C CA . THR A 1 85 ? 5.174 2.270 15.067 1.00 86.06 85 THR A CA 1
ATOM 663 C C . THR A 1 85 ? 5.921 1.831 13.816 1.00 86.06 85 THR A C 1
ATOM 665 O O . THR A 1 85 ? 5.748 0.710 13.329 1.00 86.06 85 THR A O 1
ATOM 668 N N . ALA A 1 86 ? 6.769 2.721 13.293 1.00 84.31 86 ALA A N 1
ATOM 669 C CA . ALA A 1 86 ? 7.636 2.416 12.162 1.00 84.31 86 ALA A CA 1
ATOM 670 C C . ALA A 1 86 ? 8.705 1.402 12.597 1.00 84.31 86 ALA A C 1
ATOM 672 O O . ALA A 1 86 ? 9.575 1.717 13.406 1.00 84.31 86 ALA A O 1
ATOM 673 N N . SER A 1 87 ? 8.635 0.190 12.054 1.00 82.69 87 SER A N 1
ATOM 674 C CA . SER A 1 87 ? 9.586 -0.890 12.313 1.00 82.69 87 SER A CA 1
ATOM 675 C C . SER A 1 87 ? 10.823 -0.778 11.422 1.00 82.69 87 SER A C 1
ATOM 677 O O . SER A 1 87 ? 11.950 -0.901 11.898 1.00 82.69 87 SER A O 1
ATOM 679 N N . ARG A 1 88 ? 10.631 -0.526 10.122 1.00 85.06 88 ARG A N 1
ATOM 680 C CA . ARG A 1 88 ? 11.725 -0.471 9.144 1.00 85.06 88 ARG A CA 1
ATOM 681 C C . ARG A 1 88 ? 11.459 0.594 8.096 1.00 85.06 88 ARG A C 1
ATOM 683 O O . ARG A 1 88 ? 10.316 0.818 7.721 1.00 85.06 88 ARG A O 1
ATOM 690 N N . ARG A 1 89 ? 12.519 1.221 7.595 1.00 87.94 89 ARG A N 1
ATOM 691 C CA . ARG A 1 89 ? 12.450 2.217 6.529 1.00 87.94 89 ARG A CA 1
ATOM 692 C C . ARG A 1 89 ? 13.434 1.861 5.424 1.00 87.94 89 ARG A C 1
ATOM 694 O O . ARG A 1 89 ? 14.590 1.565 5.710 1.00 87.94 89 ARG A O 1
ATOM 701 N N . PHE A 1 90 ? 12.969 1.893 4.186 1.00 85.25 90 PHE A N 1
ATOM 702 C CA . PHE A 1 90 ? 13.766 1.671 2.986 1.00 85.25 90 PHE A CA 1
ATOM 703 C C . PHE A 1 90 ? 13.835 2.977 2.204 1.00 85.25 90 PHE A C 1
ATOM 705 O O . PHE A 1 90 ? 12.790 3.543 1.898 1.00 85.25 90 PHE A O 1
ATOM 712 N N . SER A 1 91 ? 15.042 3.456 1.911 1.00 85.94 91 SER A N 1
ATOM 713 C CA . SER A 1 91 ? 15.265 4.668 1.118 1.00 85.94 91 SER A CA 1
ATOM 714 C C . SER A 1 91 ? 15.690 4.288 -0.297 1.00 85.94 91 SER A C 1
ATOM 716 O O . SER A 1 91 ? 16.528 3.402 -0.479 1.00 85.94 91 SER A O 1
ATOM 718 N N . PHE A 1 92 ? 15.109 4.953 -1.286 1.00 83.38 92 PHE A N 1
ATOM 719 C CA . PHE A 1 92 ? 15.357 4.763 -2.708 1.00 83.38 92 PHE A CA 1
ATOM 720 C C . PHE A 1 92 ? 15.915 6.053 -3.314 1.00 83.38 92 PHE A C 1
ATOM 722 O O . PHE A 1 92 ? 15.783 7.140 -2.754 1.00 83.38 92 PHE A O 1
ATOM 729 N N . LYS A 1 93 ? 16.570 5.934 -4.473 1.00 80.50 93 LYS A N 1
ATOM 730 C CA . LYS A 1 93 ? 17.077 7.100 -5.214 1.00 80.50 93 LYS A CA 1
ATOM 731 C C . LYS A 1 93 ? 15.971 7.866 -5.944 1.00 80.50 93 LYS A C 1
ATOM 733 O O . LYS A 1 93 ? 16.170 9.028 -6.266 1.00 80.50 93 LYS A O 1
ATOM 738 N N . ASP A 1 94 ? 14.845 7.209 -6.204 1.00 79.75 94 ASP A N 1
ATOM 739 C CA . ASP A 1 94 ? 13.738 7.716 -7.014 1.00 79.75 94 ASP A CA 1
ATOM 740 C C . ASP A 1 94 ? 12.396 7.503 -6.292 1.00 79.75 94 ASP A C 1
ATOM 742 O O . ASP A 1 94 ? 12.320 6.762 -5.303 1.00 79.75 94 ASP A O 1
ATOM 746 N N . VAL A 1 95 ? 11.351 8.189 -6.757 1.00 82.06 95 VAL A N 1
ATOM 747 C CA . VAL A 1 95 ? 10.022 8.204 -6.138 1.00 82.06 95 VAL A CA 1
ATOM 748 C C . VAL A 1 95 ? 9.342 6.842 -6.285 1.00 82.06 95 VAL A C 1
ATOM 750 O O . VAL A 1 95 ? 9.250 6.267 -7.368 1.00 82.06 95 VAL A O 1
ATOM 753 N N . VAL A 1 96 ? 8.817 6.331 -5.173 1.00 81.50 96 VAL A N 1
ATOM 754 C CA . VAL A 1 96 ? 8.091 5.064 -5.117 1.00 81.50 96 VAL A CA 1
ATOM 755 C C . VAL A 1 96 ? 6.628 5.312 -5.459 1.00 81.50 96 VAL A C 1
ATOM 757 O O . VAL A 1 96 ? 5.908 5.970 -4.706 1.00 81.50 96 VAL A O 1
ATOM 760 N N . SER A 1 97 ? 6.167 4.765 -6.583 1.00 83.94 97 SER A N 1
ATOM 761 C CA . SER A 1 97 ? 4.776 4.912 -7.028 1.00 83.94 97 SER A CA 1
ATOM 762 C C . SER A 1 97 ? 3.832 3.902 -6.377 1.00 83.94 97 SER A C 1
ATOM 764 O O . SER A 1 97 ? 2.703 4.250 -6.046 1.00 83.94 97 SER A O 1
ATOM 766 N N . SER A 1 98 ? 4.276 2.657 -6.178 1.00 84.69 98 SER A N 1
ATOM 767 C CA . SER A 1 98 ? 3.425 1.584 -5.660 1.00 84.69 98 SER A CA 1
ATOM 768 C C . SER A 1 98 ? 4.183 0.569 -4.802 1.00 84.69 98 SER A C 1
ATOM 770 O O . SER A 1 98 ? 5.364 0.279 -5.016 1.00 84.69 98 SER A O 1
ATOM 772 N N . VAL A 1 99 ? 3.471 0.012 -3.821 1.00 88.44 99 VAL A N 1
ATOM 773 C CA . VAL A 1 99 ? 3.939 -1.043 -2.917 1.00 88.44 99 VAL A CA 1
ATOM 774 C C . VAL A 1 99 ? 2.879 -2.136 -2.832 1.00 88.44 99 VAL A C 1
ATOM 776 O O . VAL A 1 99 ? 1.684 -1.857 -2.878 1.00 88.44 99 VAL A O 1
ATOM 779 N N . SER A 1 100 ? 3.317 -3.384 -2.725 1.00 88.25 100 SER A N 1
ATOM 780 C CA . SER A 1 100 ? 2.465 -4.565 -2.592 1.00 88.25 100 SER A CA 1
ATOM 781 C C . SER A 1 100 ? 3.123 -5.580 -1.659 1.00 88.25 100 SER A C 1
ATOM 783 O O . SER A 1 100 ? 4.338 -5.560 -1.464 1.00 88.25 100 SER A O 1
ATOM 785 N N . PHE A 1 101 ? 2.330 -6.477 -1.081 1.00 87.81 101 PHE A N 1
ATOM 786 C CA . PHE A 1 101 ? 2.850 -7.649 -0.384 1.00 87.81 101 PHE A CA 1
ATOM 787 C C . PHE A 1 101 ? 2.622 -8.882 -1.243 1.00 87.81 101 PHE A C 1
ATOM 789 O O . PHE A 1 101 ? 1.545 -9.075 -1.808 1.00 87.81 101 PHE A O 1
ATOM 796 N N . ARG A 1 102 ? 3.645 -9.724 -1.324 1.00 84.56 102 ARG A N 1
ATOM 797 C CA . ARG A 1 102 ? 3.522 -11.076 -1.851 1.00 84.56 102 ARG A CA 1
ATOM 798 C C . ARG A 1 102 ? 2.828 -11.970 -0.822 1.00 84.56 102 ARG A C 1
ATOM 800 O O . ARG A 1 102 ? 2.761 -11.658 0.368 1.00 84.56 102 ARG A O 1
ATOM 807 N N . SER A 1 103 ? 2.331 -13.111 -1.289 1.00 83.81 103 SER A N 1
ATOM 808 C CA . SER A 1 103 ? 1.640 -14.105 -0.460 1.00 83.81 103 SER A CA 1
ATOM 809 C C . SER A 1 103 ? 2.509 -14.708 0.643 1.00 83.81 103 SER A C 1
ATOM 811 O O . SER A 1 103 ? 1.959 -15.249 1.588 1.00 83.81 103 SER A O 1
ATOM 813 N N . ASP A 1 104 ? 3.836 -14.617 0.524 1.00 82.44 104 ASP A N 1
ATOM 814 C CA . ASP A 1 104 ? 4.847 -15.047 1.501 1.00 82.44 104 ASP A CA 1
ATOM 815 C C . ASP A 1 104 ? 5.205 -13.951 2.527 1.00 82.44 104 ASP A C 1
ATOM 817 O O . ASP A 1 104 ? 6.076 -14.150 3.371 1.00 82.44 104 ASP A O 1
ATOM 821 N N . GLY A 1 105 ? 4.539 -12.791 2.478 1.00 77.56 105 GLY A N 1
ATOM 822 C CA . GLY A 1 105 ? 4.818 -11.654 3.358 1.00 77.56 105 GLY A CA 1
ATOM 823 C C . GLY A 1 105 ? 6.034 -10.827 2.930 1.00 77.56 105 GLY A C 1
ATOM 824 O O . GLY A 1 105 ? 6.356 -9.832 3.584 1.00 77.56 105 GLY A O 1
ATOM 825 N N . ALA A 1 106 ? 6.693 -11.181 1.820 1.00 78.50 106 ALA A N 1
ATOM 826 C CA . ALA A 1 106 ? 7.738 -10.351 1.244 1.00 78.50 106 ALA A CA 1
ATOM 827 C C . ALA A 1 106 ? 7.132 -9.089 0.612 1.00 78.50 106 ALA A C 1
ATOM 829 O O . ALA A 1 106 ? 6.077 -9.122 -0.023 1.00 78.50 106 ALA A O 1
ATOM 830 N N . ILE A 1 107 ? 7.818 -7.958 0.760 1.00 80.44 107 ILE A N 1
ATOM 831 C CA . ILE A 1 107 ? 7.381 -6.687 0.176 1.00 80.44 107 ILE A CA 1
ATOM 832 C C . ILE A 1 107 ? 7.800 -6.664 -1.298 1.00 80.44 107 ILE A C 1
ATOM 834 O O . ILE A 1 107 ? 8.987 -6.734 -1.613 1.00 80.44 107 ILE A O 1
ATOM 838 N N . GLY A 1 108 ? 6.824 -6.552 -2.197 1.00 75.44 108 GLY A N 1
ATOM 839 C CA . GLY A 1 108 ? 7.023 -6.303 -3.621 1.00 75.44 108 GLY A CA 1
ATOM 840 C C . GLY A 1 108 ? 6.886 -4.813 -3.925 1.00 75.44 108 GLY A C 1
ATOM 841 O O . GLY A 1 108 ? 5.836 -4.215 -3.684 1.00 75.44 108 GLY A O 1
ATOM 842 N N . LEU A 1 109 ? 7.936 -4.205 -4.471 1.00 70.25 109 LEU A N 1
ATOM 843 C CA . LEU A 1 109 ? 7.944 -2.798 -4.872 1.00 70.25 109 LEU A CA 1
ATOM 844 C C . LEU A 1 109 ? 7.949 -2.711 -6.394 1.00 70.25 109 LEU A C 1
ATOM 846 O O . LEU A 1 109 ? 8.813 -3.306 -7.036 1.00 70.25 109 LEU A O 1
ATOM 850 N N . SER A 1 110 ? 7.011 -1.958 -6.971 1.00 62.03 110 SER A N 1
ATOM 851 C CA . SER A 1 110 ? 7.023 -1.662 -8.403 1.00 62.03 110 SER A CA 1
ATOM 852 C C . SER A 1 110 ? 7.418 -0.204 -8.597 1.00 62.03 110 SER A C 1
ATOM 854 O O . SER A 1 110 ? 6.595 0.706 -8.542 1.00 62.03 110 SER A O 1
ATOM 856 N N . LEU A 1 111 ? 8.725 -0.000 -8.778 1.00 54.72 111 LEU A N 1
ATOM 857 C CA . LEU A 1 111 ? 9.342 1.286 -9.125 1.00 54.72 111 LEU A CA 1
ATOM 858 C C . LEU A 1 111 ? 9.310 1.550 -10.648 1.00 54.72 111 LEU A C 1
ATOM 860 O O . LEU A 1 111 ? 9.641 2.638 -11.102 1.00 54.72 111 LEU A O 1
ATOM 864 N N . GLY A 1 112 ? 8.963 0.537 -11.452 1.00 51.72 112 GLY A N 1
ATOM 865 C CA . GLY A 1 112 ? 9.446 0.413 -12.832 1.00 51.72 112 GLY A CA 1
ATOM 866 C C . GLY A 1 112 ? 8.511 0.836 -13.967 1.00 51.72 112 GLY A C 1
ATOM 867 O O . GLY A 1 112 ? 8.990 0.985 -15.086 1.00 51.72 112 GLY A O 1
ATOM 868 N N . VAL A 1 113 ? 7.207 1.042 -13.748 1.00 51.28 113 VAL A N 1
ATOM 869 C CA . VAL A 1 113 ? 6.278 1.209 -14.891 1.00 51.28 113 VAL A CA 1
ATOM 870 C C . VAL A 1 113 ? 6.330 2.612 -15.515 1.00 51.28 113 VAL A C 1
ATOM 872 O O . VAL A 1 113 ? 6.187 2.735 -16.727 1.00 51.28 113 VAL A O 1
ATOM 875 N N . LEU A 1 114 ? 6.615 3.668 -14.744 1.00 51.75 114 LEU A N 1
ATOM 876 C CA . LEU A 1 114 ? 6.744 5.022 -15.307 1.00 51.75 114 LEU A CA 1
ATOM 877 C C . LEU A 1 114 ? 8.121 5.295 -15.926 1.00 51.75 114 LEU A C 1
ATOM 879 O O . LEU A 1 114 ? 8.202 5.949 -16.961 1.00 51.75 114 LEU A O 1
ATOM 883 N N . ASN A 1 115 ? 9.201 4.791 -15.324 1.00 56.25 115 ASN A N 1
ATOM 884 C CA . ASN A 1 115 ? 10.554 5.150 -15.752 1.00 56.25 115 ASN A CA 1
ATOM 885 C C . ASN A 1 115 ? 10.942 4.432 -17.063 1.00 56.25 115 ASN A C 1
ATOM 887 O O . ASN A 1 115 ? 11.525 5.035 -17.955 1.00 56.25 115 ASN A O 1
ATOM 891 N N . LEU A 1 116 ? 10.514 3.180 -17.270 1.00 54.78 116 LEU A N 1
ATOM 892 C CA . LEU A 1 116 ? 10.850 2.438 -18.492 1.00 54.78 116 LEU A CA 1
ATOM 893 C C . LEU A 1 116 ? 10.093 2.940 -19.736 1.00 54.78 116 LEU A C 1
ATOM 895 O O . LEU A 1 116 ? 10.674 3.027 -20.816 1.00 54.78 116 LEU A O 1
ATOM 899 N N . ALA A 1 117 ? 8.818 3.315 -19.583 1.00 59.88 117 ALA A N 1
ATOM 900 C CA . ALA A 1 117 ? 7.999 3.827 -20.684 1.00 59.88 117 ALA A CA 1
ATOM 901 C C . ALA A 1 117 ? 8.468 5.201 -21.194 1.00 59.88 117 ALA A C 1
ATOM 903 O O . ALA A 1 117 ? 8.214 5.534 -22.347 1.00 59.88 117 ALA A O 1
ATOM 904 N N . ILE A 1 118 ? 9.163 5.982 -20.359 1.00 62.62 118 ILE A N 1
ATOM 905 C CA . ILE A 1 118 ? 9.707 7.300 -20.720 1.00 62.62 118 ILE A CA 1
ATOM 906 C C . ILE A 1 118 ? 11.169 7.181 -21.176 1.00 62.62 118 ILE A C 1
ATOM 908 O O . ILE A 1 118 ? 11.556 7.783 -22.179 1.00 62.62 118 ILE A O 1
ATOM 912 N N . VAL A 1 119 ? 11.974 6.359 -20.494 1.00 66.50 119 VAL A N 1
ATOM 913 C CA . VAL A 1 119 ? 13.402 6.207 -20.802 1.00 66.50 119 VAL A CA 1
ATOM 914 C C . VAL A 1 119 ? 13.626 5.410 -22.080 1.00 66.50 119 VAL A C 1
ATOM 916 O O . VAL A 1 119 ? 14.531 5.760 -22.822 1.00 66.50 119 VAL A O 1
ATOM 919 N N . ILE A 1 120 ? 12.812 4.402 -22.420 1.00 72.69 120 ILE A N 1
ATOM 920 C CA . ILE A 1 120 ? 13.012 3.665 -23.683 1.00 72.69 120 ILE A CA 1
ATOM 921 C C . ILE A 1 120 ? 12.853 4.596 -24.901 1.00 72.69 120 ILE A C 1
ATOM 923 O O . ILE A 1 120 ? 13.783 4.652 -25.709 1.00 72.69 120 ILE A O 1
ATOM 927 N N . PRO A 1 121 ? 11.773 5.392 -25.035 1.00 70.25 121 PRO A N 1
ATOM 928 C CA . PRO A 1 121 ? 11.671 6.362 -26.121 1.00 70.25 121 PRO A CA 1
ATOM 929 C C . PRO A 1 121 ? 12.779 7.417 -26.085 1.00 70.25 121 PRO A C 1
ATOM 931 O O . PRO A 1 121 ? 13.350 7.711 -27.129 1.00 70.25 121 PRO A O 1
ATOM 934 N N . GLN A 1 122 ? 13.146 7.953 -24.912 1.00 63.88 122 GLN A N 1
ATOM 935 C CA . GLN A 1 122 ? 14.222 8.950 -24.820 1.00 63.88 122 GLN A CA 1
ATOM 936 C C . GLN A 1 122 ? 15.604 8.384 -25.167 1.00 63.88 122 GLN A C 1
ATOM 938 O O . GLN A 1 122 ? 16.389 9.074 -25.810 1.00 63.88 122 GLN A O 1
ATOM 943 N N . MET A 1 123 ? 15.902 7.136 -24.802 1.00 78.25 123 MET A N 1
ATOM 944 C CA . MET A 1 123 ? 17.162 6.469 -25.148 1.00 78.25 123 MET A CA 1
ATOM 945 C C . MET A 1 123 ? 17.227 6.165 -26.644 1.00 78.25 123 MET A C 1
ATOM 947 O O . MET A 1 123 ? 18.272 6.364 -27.256 1.00 78.25 123 MET A O 1
ATOM 951 N N . VAL A 1 124 ? 16.107 5.758 -27.253 1.00 74.00 124 VAL A N 1
ATOM 952 C CA . VAL A 1 124 ? 16.015 5.544 -28.705 1.00 74.00 124 VAL A CA 1
ATOM 953 C C . VAL A 1 124 ? 16.126 6.868 -29.466 1.00 74.00 124 VAL A C 1
ATOM 955 O O . VAL A 1 124 ? 16.853 6.936 -30.453 1.00 74.00 124 VAL A O 1
ATOM 958 N N . VAL A 1 125 ? 15.477 7.936 -28.994 1.00 70.94 125 VAL A N 1
ATOM 959 C CA . VAL A 1 125 ? 15.554 9.269 -29.616 1.00 70.94 125 VAL A CA 1
ATOM 960 C C . VAL A 1 125 ? 16.945 9.887 -29.438 1.00 70.94 125 VAL A C 1
ATOM 962 O O . VAL A 1 125 ? 17.480 10.435 -30.392 1.00 70.94 125 VAL A O 1
ATOM 965 N N . SER A 1 126 ? 17.581 9.750 -28.273 1.00 68.00 126 SER A N 1
ATOM 966 C CA . SER A 1 126 ? 18.907 10.325 -27.994 1.00 68.00 126 SER A CA 1
ATOM 967 C C . SER A 1 126 ? 20.041 9.589 -28.721 1.00 68.00 126 SER A C 1
ATOM 969 O O . SER A 1 126 ? 20.907 10.218 -29.331 1.00 68.00 126 SER A O 1
ATOM 971 N N . LEU A 1 127 ? 20.008 8.249 -28.738 1.00 65.38 127 LEU A N 1
ATOM 972 C CA . LEU A 1 127 ? 21.003 7.440 -29.452 1.00 65.38 127 LEU A CA 1
ATOM 973 C C . LEU A 1 127 ? 20.742 7.389 -30.960 1.00 65.38 127 LEU A C 1
ATOM 975 O O . LEU A 1 127 ? 21.682 7.237 -31.729 1.00 65.38 127 LEU A O 1
ATOM 979 N N . GLY A 1 128 ? 19.491 7.504 -31.406 1.00 61.84 128 GLY A N 1
ATOM 980 C CA . GLY A 1 128 ? 19.147 7.554 -32.826 1.00 61.84 128 GLY A CA 1
ATOM 981 C C . GLY A 1 128 ? 19.466 8.907 -33.459 1.00 61.84 128 GLY A C 1
ATOM 982 O O . GLY A 1 128 ? 20.044 8.952 -34.542 1.00 61.84 128 GLY A O 1
ATOM 983 N N . ALA A 1 129 ? 19.153 10.011 -32.773 1.00 57.06 129 ALA A N 1
ATOM 984 C CA . ALA A 1 129 ? 19.313 11.349 -33.333 1.00 57.06 129 ALA A CA 1
ATOM 985 C C . ALA A 1 129 ? 20.782 11.765 -33.489 1.00 57.06 129 ALA A C 1
ATOM 987 O O . ALA A 1 129 ? 21.112 12.345 -34.512 1.00 57.06 129 ALA A O 1
ATOM 988 N N . GLY A 1 130 ? 21.686 11.432 -32.557 1.00 62.56 130 GLY A N 1
ATOM 989 C CA . GLY A 1 130 ? 23.082 11.904 -32.626 1.00 62.56 130 GLY A CA 1
ATOM 990 C C . GLY A 1 130 ? 23.887 11.375 -33.827 1.00 62.56 130 GLY A C 1
ATOM 991 O O . GLY A 1 130 ? 24.675 12.100 -34.425 1.00 62.56 130 GLY A O 1
ATOM 992 N N . GLN A 1 131 ? 23.663 10.120 -34.218 1.00 59.78 131 GLN A N 1
ATOM 993 C CA . GLN A 1 131 ? 24.311 9.486 -35.381 1.00 59.78 131 GLN A CA 1
ATOM 994 C C . GLN A 1 131 ? 23.571 9.790 -36.692 1.00 59.78 131 GLN A C 1
ATOM 996 O O . GLN A 1 131 ? 24.208 9.934 -37.733 1.00 59.78 131 GLN A O 1
ATOM 1001 N N . PHE A 1 132 ? 22.245 9.961 -36.644 1.00 59.50 132 PHE A N 1
ATOM 1002 C CA . PHE A 1 132 ? 21.447 10.371 -37.802 1.00 59.50 132 PHE A CA 1
ATOM 1003 C C . PHE A 1 132 ? 21.709 11.837 -38.188 1.00 59.50 132 PHE A C 1
ATOM 1005 O O . PHE A 1 132 ? 21.885 12.141 -39.365 1.00 59.50 132 PHE A O 1
ATOM 1012 N N . ASP A 1 133 ? 21.828 12.731 -37.204 1.00 53.97 133 ASP A N 1
ATOM 1013 C CA . ASP A 1 133 ? 22.145 14.152 -37.398 1.00 53.97 133 ASP A CA 1
ATOM 1014 C C . ASP A 1 133 ? 23.554 14.351 -37.993 1.00 53.97 133 ASP A C 1
ATOM 1016 O O . ASP A 1 133 ? 23.738 15.144 -38.920 1.00 53.97 133 ASP A O 1
ATOM 1020 N N . SER A 1 134 ? 24.534 13.537 -37.572 1.00 58.16 134 SER A N 1
ATOM 1021 C CA . SER A 1 134 ? 25.889 13.529 -38.149 1.00 58.16 134 SER A CA 1
ATOM 1022 C C . SER A 1 134 ? 25.954 12.942 -39.564 1.00 58.16 134 SER A C 1
ATOM 1024 O O . SER A 1 134 ? 26.845 13.317 -40.326 1.00 58.16 134 SER A O 1
ATOM 1026 N N . TRP A 1 135 ? 25.060 12.018 -39.924 1.00 59.56 135 TRP A N 1
ATOM 1027 C CA . TRP A 1 135 ? 25.002 11.444 -41.275 1.00 59.56 135 TRP A CA 1
ATOM 1028 C C . TRP A 1 135 ? 24.309 12.347 -42.291 1.00 59.56 135 TRP A C 1
ATOM 1030 O O . TRP A 1 135 ? 24.564 12.220 -43.488 1.00 59.56 135 TRP A O 1
ATOM 1040 N N . PHE A 1 136 ? 23.482 13.282 -41.830 1.00 57.78 136 PHE A N 1
ATOM 1041 C CA . PHE A 1 136 ? 22.707 14.165 -42.698 1.00 57.78 136 PHE A CA 1
ATOM 1042 C C . PHE A 1 136 ? 23.041 15.656 -42.531 1.00 57.78 136 PHE A C 1
ATOM 1044 O O . PHE A 1 136 ? 22.374 16.515 -43.107 1.00 57.78 136 PHE A O 1
ATOM 1051 N N . GLY A 1 137 ? 24.138 15.966 -41.831 1.00 62.72 137 GLY A N 1
ATOM 1052 C CA . GLY A 1 137 ? 24.785 17.280 -41.860 1.00 62.72 137 GLY A CA 1
ATOM 1053 C C . GLY A 1 137 ? 23.986 18.407 -41.203 1.00 62.72 137 GLY A C 1
ATOM 1054 O O . GLY A 1 137 ? 24.146 19.561 -41.597 1.00 62.72 137 GLY A O 1
ATOM 1055 N N . GLY A 1 138 ? 23.119 18.090 -40.235 1.00 65.75 138 GLY A N 1
ATOM 1056 C CA . GLY A 1 138 ? 22.354 19.086 -39.474 1.00 65.75 138 GLY A CA 1
ATOM 1057 C C . GLY A 1 138 ? 21.281 19.842 -40.269 1.00 65.75 138 GLY A C 1
ATOM 1058 O O . GLY A 1 138 ? 20.815 20.891 -39.825 1.00 65.75 138 GLY A O 1
ATOM 1059 N N . GLY A 1 139 ? 20.896 19.353 -41.455 1.00 66.38 139 GLY A N 1
ATOM 1060 C CA . GLY A 1 139 ? 19.876 19.969 -42.306 1.00 66.38 139 GLY A CA 1
ATOM 1061 C C . GLY A 1 139 ? 18.743 19.009 -42.667 1.00 66.38 139 GLY A C 1
ATOM 1062 O O . GLY A 1 139 ? 18.950 17.815 -42.838 1.00 66.38 139 GLY A O 1
ATOM 1063 N N . ASN A 1 140 ? 17.530 19.535 -42.864 1.00 66.62 140 ASN A N 1
ATOM 1064 C CA . ASN A 1 140 ? 16.347 18.724 -43.200 1.00 66.62 140 ASN A CA 1
ATOM 1065 C C . ASN A 1 140 ? 16.364 18.179 -44.647 1.00 66.62 140 ASN A C 1
ATOM 1067 O O . ASN A 1 140 ? 15.537 17.342 -45.005 1.00 66.62 140 ASN A O 1
ATOM 1071 N N . LEU A 1 141 ? 17.289 18.656 -45.491 1.00 70.19 141 LEU A N 1
ATOM 1072 C CA . LEU A 1 141 ? 17.352 18.366 -46.929 1.00 70.19 141 LEU A CA 1
ATOM 1073 C C . LEU A 1 141 ? 17.485 16.862 -47.247 1.00 70.19 141 LEU A C 1
ATOM 1075 O O . LEU A 1 141 ? 16.738 16.375 -48.095 1.00 70.19 141 LEU A O 1
ATOM 1079 N N . PRO A 1 142 ? 18.353 16.082 -46.576 1.00 67.38 142 PRO A N 1
ATOM 1080 C CA . PRO A 1 142 ? 18.498 14.667 -46.904 1.00 67.38 142 PRO A CA 1
ATOM 1081 C C . PRO A 1 142 ? 17.293 13.822 -46.484 1.00 67.38 142 PRO A C 1
ATOM 1083 O O . PRO A 1 142 ? 16.940 12.874 -47.183 1.00 67.38 142 PRO A O 1
ATOM 1086 N N . GLY A 1 143 ? 16.605 14.203 -45.401 1.00 71.12 143 GLY A N 1
ATOM 1087 C CA . GLY A 1 143 ? 15.342 13.577 -45.002 1.00 71.12 143 GLY A CA 1
ATOM 1088 C C . GLY A 1 143 ? 14.263 13.729 -46.077 1.00 71.12 143 GLY A C 1
ATOM 1089 O O . GLY A 1 143 ? 13.567 12.765 -46.393 1.00 71.12 143 GLY A O 1
ATOM 1090 N N . PHE A 1 144 ? 14.185 14.902 -46.717 1.00 75.75 144 PHE A N 1
ATOM 1091 C CA . PHE A 1 144 ? 13.285 15.121 -47.853 1.00 75.75 144 PHE A CA 1
ATOM 1092 C C . PHE A 1 144 ? 13.667 14.293 -49.083 1.00 75.75 144 PHE A C 1
ATOM 1094 O O . PHE A 1 144 ? 12.778 13.780 -49.757 1.00 75.75 144 PHE A O 1
ATOM 1101 N N . VAL A 1 145 ? 14.961 14.114 -49.365 1.00 81.69 145 VAL A N 1
ATOM 1102 C CA . VAL A 1 145 ? 15.423 13.306 -50.509 1.00 81.69 145 VAL A CA 1
ATOM 1103 C C . VAL A 1 145 ? 15.112 11.823 -50.301 1.00 81.69 145 VAL A C 1
ATOM 1105 O O . VAL A 1 145 ? 14.557 11.183 -51.192 1.00 81.69 145 VAL A O 1
ATOM 1108 N N . VAL A 1 146 ? 15.397 11.279 -49.114 1.00 82.44 146 VAL A N 1
ATOM 1109 C CA . VAL A 1 146 ? 15.065 9.884 -48.779 1.00 82.44 146 VAL A CA 1
ATOM 1110 C C . VAL A 1 146 ? 13.549 9.675 -48.782 1.00 82.44 146 VAL A C 1
ATOM 1112 O O . VAL A 1 146 ? 13.068 8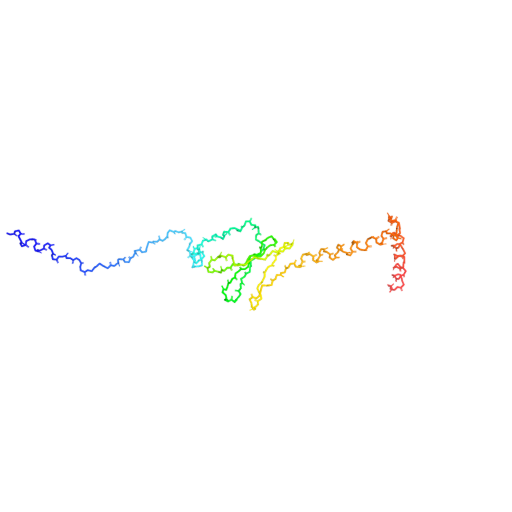.690 -49.344 1.00 82.44 146 VAL A O 1
ATOM 1115 N N . GLY A 1 147 ? 12.788 10.629 -48.235 1.00 82.75 147 GLY A N 1
ATOM 1116 C CA . GLY A 1 147 ? 11.326 10.619 -48.287 1.00 82.75 147 GLY A CA 1
ATOM 1117 C C . GLY A 1 147 ? 10.777 10.650 -49.717 1.00 82.75 147 GLY A C 1
ATOM 1118 O O . GLY A 1 147 ? 9.867 9.889 -50.036 1.00 82.75 147 GLY A O 1
ATOM 1119 N N . ALA A 1 148 ? 11.361 11.460 -50.603 1.00 84.25 148 ALA A N 1
ATOM 1120 C CA . ALA A 1 148 ? 10.961 11.541 -52.008 1.00 84.25 148 ALA A CA 1
ATOM 1121 C C . ALA A 1 148 ? 11.250 10.238 -52.772 1.00 84.25 148 ALA A C 1
ATOM 1123 O O . ALA A 1 148 ? 10.405 9.776 -53.539 1.00 84.25 148 ALA A O 1
ATOM 1124 N N . ILE A 1 149 ? 12.404 9.608 -52.529 1.00 87.44 149 ILE A N 1
ATOM 1125 C CA . ILE A 1 149 ? 12.749 8.311 -53.131 1.00 87.44 149 ILE A CA 1
ATOM 1126 C C . ILE A 1 149 ? 11.795 7.219 -52.630 1.00 87.44 149 ILE A C 1
ATOM 1128 O O . ILE A 1 149 ? 11.264 6.450 -53.432 1.00 87.44 149 ILE A O 1
ATOM 1132 N N . ALA A 1 150 ? 11.522 7.178 -51.322 1.00 88.38 150 ALA A N 1
ATOM 1133 C CA . ALA A 1 150 ? 10.582 6.223 -50.739 1.00 88.38 150 ALA A CA 1
ATOM 1134 C C . ALA A 1 150 ? 9.161 6.398 -51.303 1.00 88.38 150 ALA A C 1
ATOM 1136 O O . ALA A 1 150 ? 8.512 5.412 -51.656 1.00 88.38 150 ALA A O 1
ATOM 1137 N N . ALA A 1 151 ? 8.701 7.644 -51.455 1.00 88.25 151 ALA A N 1
ATOM 1138 C CA . ALA A 1 151 ? 7.409 7.957 -52.060 1.00 88.25 151 ALA A CA 1
ATOM 1139 C C . ALA A 1 151 ? 7.339 7.527 -53.534 1.00 88.25 151 ALA A C 1
ATOM 1141 O O . ALA A 1 151 ? 6.336 6.952 -53.955 1.00 88.25 151 ALA A O 1
ATOM 1142 N N . ALA A 1 152 ? 8.408 7.738 -54.308 1.00 89.25 152 ALA A N 1
ATOM 1143 C CA . ALA A 1 152 ? 8.470 7.313 -55.705 1.00 89.25 152 ALA A CA 1
ATOM 1144 C C . ALA A 1 152 ? 8.394 5.783 -55.842 1.00 89.25 152 ALA A C 1
ATOM 1146 O O . ALA A 1 152 ? 7.604 5.275 -56.636 1.00 89.25 152 ALA A O 1
ATOM 1147 N N . ILE A 1 153 ? 9.153 5.042 -55.025 1.00 91.94 153 ILE A N 1
ATOM 1148 C CA . ILE A 1 153 ? 9.119 3.571 -55.022 1.00 91.94 153 ILE A CA 1
ATOM 1149 C C . ILE A 1 153 ? 7.735 3.072 -54.589 1.00 91.94 153 ILE A C 1
ATOM 1151 O O . ILE A 1 153 ? 7.171 2.190 -55.235 1.00 91.94 153 ILE A O 1
ATOM 1155 N N . SER A 1 154 ? 7.151 3.668 -53.545 1.00 88.56 154 SER A N 1
ATOM 1156 C CA . SER A 1 154 ? 5.804 3.321 -53.084 1.00 88.56 154 SER A CA 1
ATOM 1157 C C . SER A 1 154 ? 4.741 3.579 -54.155 1.00 88.56 154 SER A C 1
ATOM 1159 O O . SER A 1 154 ? 3.855 2.746 -54.322 1.00 88.56 154 SER A O 1
ATOM 1161 N N . GLY A 1 155 ? 4.848 4.675 -54.912 1.00 88.69 155 GLY A N 1
ATOM 1162 C CA . GLY A 1 155 ? 3.944 4.979 -56.022 1.00 88.69 155 GLY A CA 1
ATOM 1163 C C . GLY A 1 155 ? 4.045 3.965 -57.162 1.00 88.69 155 GLY A C 1
ATOM 1164 O O . GLY A 1 155 ? 3.024 3.498 -57.659 1.00 88.69 155 GLY A O 1
ATOM 1165 N N . VAL A 1 156 ? 5.263 3.559 -57.535 1.00 86.69 156 VAL A N 1
ATOM 1166 C CA . VAL A 1 156 ? 5.473 2.534 -58.574 1.00 86.69 156 VAL A CA 1
ATOM 1167 C C . VAL A 1 156 ? 4.903 1.184 -58.137 1.00 86.69 156 VAL A C 1
ATOM 1169 O O . VAL A 1 156 ? 4.211 0.529 -58.915 1.00 86.69 156 VAL A O 1
ATOM 1172 N N . VAL A 1 157 ? 5.132 0.780 -56.885 1.00 85.62 157 VAL A N 1
ATOM 1173 C CA . VAL A 1 157 ? 4.550 -0.453 -56.333 1.00 85.62 157 VAL A CA 1
ATOM 1174 C C . VAL A 1 157 ? 3.023 -0.361 -56.275 1.00 85.62 157 VAL A C 1
ATOM 1176 O O . VAL A 1 157 ? 2.346 -1.307 -56.664 1.00 85.62 157 VAL A O 1
ATOM 1179 N N . ALA A 1 158 ? 2.459 0.780 -55.872 1.00 84.19 158 ALA A N 1
ATOM 1180 C CA . ALA A 1 158 ? 1.011 0.973 -55.841 1.00 84.19 158 ALA A CA 1
ATOM 1181 C C . ALA A 1 158 ? 0.374 0.846 -57.235 1.00 84.19 158 ALA A C 1
ATOM 1183 O O . ALA A 1 158 ? -0.637 0.169 -57.369 1.00 84.19 158 ALA A O 1
ATOM 1184 N N . ILE A 1 159 ? 0.986 1.429 -58.271 1.00 83.88 159 ILE A N 1
ATOM 1185 C CA . ILE A 1 159 ? 0.477 1.360 -59.653 1.00 83.88 159 ILE A CA 1
ATOM 1186 C C . ILE A 1 159 ? 0.604 -0.054 -60.244 1.00 83.88 159 ILE A C 1
ATOM 1188 O O . ILE A 1 159 ? -0.170 -0.425 -61.118 1.00 83.88 159 ILE A O 1
ATOM 1192 N N . THR A 1 160 ? 1.584 -0.846 -59.801 1.00 77.81 160 THR A N 1
ATOM 1193 C CA . THR A 1 160 ? 1.869 -2.167 -60.391 1.00 77.81 160 THR A CA 1
ATOM 1194 C C . THR A 1 160 ? 1.230 -3.338 -59.649 1.00 77.81 160 THR A C 1
ATOM 1196 O O . THR A 1 160 ? 1.066 -4.402 -60.243 1.00 77.81 160 THR A O 1
ATOM 1199 N N . VAL A 1 161 ? 0.881 -3.174 -58.370 1.00 77.75 161 VAL A N 1
ATOM 1200 C CA . VAL A 1 161 ? 0.386 -4.267 -57.514 1.00 77.75 161 VAL A CA 1
ATOM 1201 C C . VAL A 1 161 ? -1.109 -4.142 -57.190 1.00 77.75 161 VAL A C 1
ATOM 1203 O O . VAL A 1 161 ? -1.733 -5.142 -56.838 1.00 77.75 161 VAL A O 1
ATOM 1206 N N . LEU A 1 162 ? -1.715 -2.960 -57.339 1.00 55.50 162 LEU A N 1
ATOM 1207 C CA . LEU A 1 162 ? -3.166 -2.784 -57.220 1.00 55.50 162 LEU A CA 1
ATOM 1208 C C . LEU A 1 162 ? -3.797 -2.776 -58.629 1.00 55.50 162 LEU A C 1
ATOM 1210 O O . LEU A 1 162 ? -3.423 -1.908 -59.418 1.00 55.50 162 LEU A O 1
ATOM 1214 N N . PRO A 1 163 ? -4.691 -3.727 -58.974 1.00 64.75 163 PRO A N 1
ATOM 1215 C CA . PRO A 1 163 ? -5.456 -3.683 -60.223 1.00 64.75 163 PRO A CA 1
ATOM 1216 C C . PRO A 1 163 ? -6.499 -2.558 -60.237 1.00 64.75 163 PRO A C 1
ATOM 1218 O O . PRO A 1 163 ? -7.037 -2.225 -59.154 1.00 64.75 163 PRO A O 1
#

InterPro domains:
  IPR036322 WD40-repeat-containing domain superfamily [SSF50978] (45-105)

Foldseek 3Di:
DVVVVVVVVPPDDPPDDDPDDPDDDPDPPDDPQDPVNVVVVVDDDDDQPPPPFDWQEKEWFPDPVGWIWTFGFQKIFIAGPPPRDGPDMDGHPGGFNYWYADNVRDIDTDPDDVPCVVVVVVVCCVVVCVVVCVVVVVDCVVVVVVVVVVVVVVVVCCVVVPD